Protein AF-A0A913ZQJ2-F1 (afdb_monomer)

Foldseek 3Di:
DLLVVLLVLLQVLLVLLLVLLQVLLVLLVVLLPDDDPDDPPCPCLSNLSNVLSVLSNVLSPVSNVLSVCCVPVVDPCLPPPRLVVQLVSLVVLLVSLVSQLVSLVVQLVVVVVVDDPVCLVVDVNNVSSVSSNVSSVSSNVSSVVSNVSSPDDDDPPPPDDDDDDD

Nearest PDB structures (foldseek):
  8a6m-assembly1_A  TM=6.750E-01  e=4.425E-02  Homo sapiens
  8qae-assembly1_A  TM=4.322E-01  e=7.015E-01  synthetic construct
  4z35-assembly1_A  TM=4.747E-01  e=3.004E+00  Homo sapiens
  7ew4-assembly1_R  TM=3.556E-01  e=2.357E+00  Homo sapiens
  6wwz-assembly1_R  TM=3.312E-01  e=7.190E+00  Homo sapiens

Radius of gyration: 20.4 Å; Cα contacts (8 Å, |Δi|>4): 222; chains: 1; bounding box: 65×25×62 Å

Mean predicted aligned error: 9.49 Å

Secondary structure (DSSP, 8-state):
-HHHHHHHHHHHHHHHHHHHHHHHHHHHHHHHHS--S-TTTHHHHHHHHHHHHHHHHHHHHHHHHHHHHHHHS---TTSTTTHHHHHHHHHHHHHHHHHHHHHHHHHHHHHHHT--HHHHTT-HHHHHHHHHHHHHHHHHHHHHHHHHHHHS--PPPP--S-----

Sequence (166 aa):
MQLSTKKCLLTYTGAIMFAFGFGIMLEGISYKALPSNDLNLNAVVRAVPHWCGMLLLLLGARNFTFGLAQWKYGMNCCGQSGACEVVFVNLLALVVSGCAIGMTIWGSFENLKSSTAETIAQKPDFIYLIGIWFMSMICAILALLSMFAGCLPIGSPSEEEGDEGY

Solvent-accessible surface area (backbone atoms only — not comparable to full-atom values): 8573 Å² total; per-residue (Å²): 116,73,72,61,54,46,38,50,49,30,28,52,41,9,50,50,26,24,54,37,10,49,48,24,24,50,43,16,49,56,52,50,68,52,91,68,95,64,87,82,79,47,64,62,55,29,46,46,32,25,54,31,8,52,51,29,25,54,43,9,48,49,35,23,49,53,13,49,43,36,65,75,66,67,43,65,62,56,40,100,75,25,22,61,50,46,31,49,50,22,49,51,35,29,51,39,21,48,52,35,34,54,37,28,51,53,52,46,52,60,51,53,77,76,48,52,86,85,53,48,85,74,36,66,69,53,56,40,35,50,52,41,32,54,44,24,52,51,38,29,53,42,20,52,54,41,28,53,54,34,70,52,82,77,76,73,80,75,89,82,87,81,88,77,93,128

pLDDT: mean 77.27, std 16.73, range [37.56, 96.38]

Organism: Patiria miniata (NCBI:txid46514)

Structure (mmCIF, N/CA/C/O backbone):
data_AF-A0A913ZQJ2-F1
#
_entry.id   AF-A0A913ZQJ2-F1
#
loop_
_atom_site.group_PDB
_atom_site.id
_atom_site.type_symbol
_atom_site.label_atom_id
_atom_site.label_alt_id
_atom_site.label_comp_id
_atom_site.label_asym_id
_atom_site.label_entity_id
_atom_site.label_seq_id
_atom_site.pdbx_PDB_ins_code
_atom_site.Cartn_x
_atom_site.Cartn_y
_atom_site.Cartn_z
_atom_site.occupancy
_atom_site.B_iso_or_equiv
_atom_site.auth_seq_id
_atom_site.auth_comp_id
_atom_site.auth_asym_id
_atom_site.auth_atom_id
_atom_site.pdbx_PDB_model_num
ATOM 1 N N . MET A 1 1 ? 19.223 13.033 -16.834 1.00 44.12 1 MET A N 1
ATOM 2 C CA . MET A 1 1 ? 18.770 13.101 -15.415 1.00 44.12 1 MET A CA 1
ATOM 3 C C . MET A 1 1 ? 17.427 12.399 -15.146 1.00 44.12 1 MET A C 1
ATOM 5 O O . MET A 1 1 ? 17.358 11.615 -14.210 1.00 44.12 1 MET A O 1
ATOM 9 N N . GLN A 1 2 ? 16.381 12.595 -15.967 1.00 50.62 2 GLN A N 1
ATOM 10 C CA . GLN A 1 2 ? 15.026 12.041 -15.735 1.00 50.62 2 GLN A CA 1
ATOM 11 C C . GLN A 1 2 ? 14.928 10.498 -15.696 1.00 50.62 2 GLN A C 1
ATOM 13 O O . GLN A 1 2 ? 14.088 9.951 -14.981 1.00 50.62 2 GLN A O 1
ATOM 18 N N . LEU A 1 3 ? 15.788 9.785 -16.433 1.00 50.66 3 LEU A N 1
ATOM 19 C CA . LEU A 1 3 ? 15.823 8.313 -16.469 1.00 50.66 3 LEU A CA 1
ATOM 20 C C . LEU A 1 3 ? 16.258 7.685 -15.133 1.00 50.66 3 LEU A C 1
ATOM 22 O O . LEU A 1 3 ? 15.762 6.624 -14.770 1.00 50.66 3 LEU A O 1
ATOM 26 N N . SER A 1 4 ? 17.151 8.344 -14.388 1.00 58.09 4 SER A N 1
ATOM 27 C CA . SER A 1 4 ? 17.631 7.862 -13.083 1.00 58.09 4 SER A CA 1
ATOM 28 C C . SER A 1 4 ? 16.565 8.033 -11.992 1.00 58.09 4 SER A C 1
ATOM 30 O O . SER A 1 4 ? 16.318 7.125 -11.199 1.00 58.09 4 SER A O 1
ATOM 32 N N . THR A 1 5 ? 15.834 9.154 -12.018 1.00 60.84 5 THR A N 1
ATOM 33 C CA . THR A 1 5 ? 14.779 9.465 -11.040 1.00 60.84 5 THR A CA 1
ATOM 34 C C . THR A 1 5 ? 13.601 8.488 -11.107 1.00 60.84 5 THR A C 1
ATOM 36 O O . THR A 1 5 ? 13.106 8.074 -10.064 1.00 60.84 5 THR A O 1
ATOM 3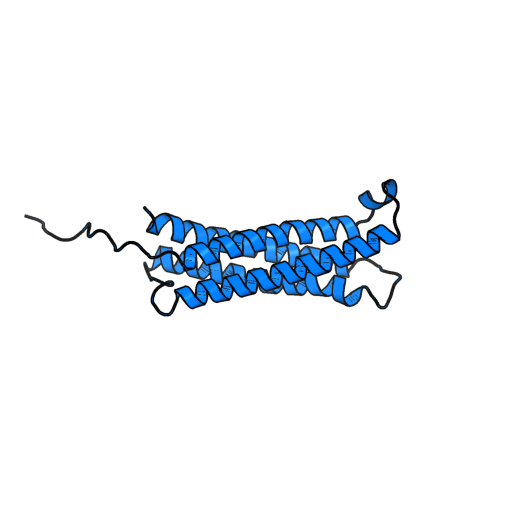9 N N . LYS A 1 6 ? 13.175 8.055 -12.305 1.00 63.56 6 LYS A N 1
ATOM 40 C CA . LYS A 1 6 ? 12.070 7.082 -12.457 1.00 63.56 6 LYS A CA 1
ATOM 41 C C . LYS A 1 6 ? 12.421 5.687 -11.939 1.00 63.56 6 LYS A C 1
ATOM 43 O O . LYS A 1 6 ? 11.613 5.080 -11.240 1.00 63.56 6 LYS A O 1
ATOM 48 N N . LYS A 1 7 ? 13.637 5.212 -12.243 1.00 65.25 7 LYS A N 1
ATOM 49 C CA . LYS A 1 7 ? 14.163 3.911 -11.786 1.00 65.25 7 LYS A CA 1
ATOM 50 C C . LYS A 1 7 ? 14.216 3.839 -10.261 1.00 65.25 7 LYS A C 1
ATOM 52 O O . LYS A 1 7 ? 13.777 2.864 -9.654 1.00 65.25 7 LYS A O 1
ATOM 57 N N . CYS A 1 8 ? 14.720 4.914 -9.661 1.00 65.62 8 CYS A N 1
ATOM 58 C CA . CYS A 1 8 ? 14.763 5.117 -8.221 1.00 65.62 8 CYS A CA 1
ATOM 59 C C . CYS A 1 8 ? 13.339 5.080 -7.635 1.00 65.62 8 CYS A C 1
ATOM 61 O O . CYS A 1 8 ? 13.038 4.251 -6.778 1.00 65.62 8 CYS A O 1
ATOM 63 N N . LEU A 1 9 ? 12.422 5.886 -8.177 1.00 77.50 9 LEU A N 1
ATOM 64 C CA . LEU A 1 9 ? 11.071 6.033 -7.638 1.00 77.50 9 LEU A CA 1
ATOM 65 C C . LEU A 1 9 ? 10.269 4.724 -7.657 1.00 77.50 9 LEU A C 1
ATOM 67 O O . LEU A 1 9 ? 9.723 4.363 -6.620 1.00 77.50 9 LEU A O 1
ATOM 71 N N . LEU A 1 10 ? 10.233 3.972 -8.764 1.00 78.81 10 LEU A N 1
ATOM 72 C CA . LEU A 1 10 ? 9.469 2.711 -8.843 1.00 78.81 10 LEU A CA 1
ATOM 73 C C . LEU A 1 10 ? 10.021 1.617 -7.917 1.00 78.81 10 LEU A C 1
ATOM 75 O O . LEU A 1 10 ? 9.260 0.873 -7.298 1.00 78.81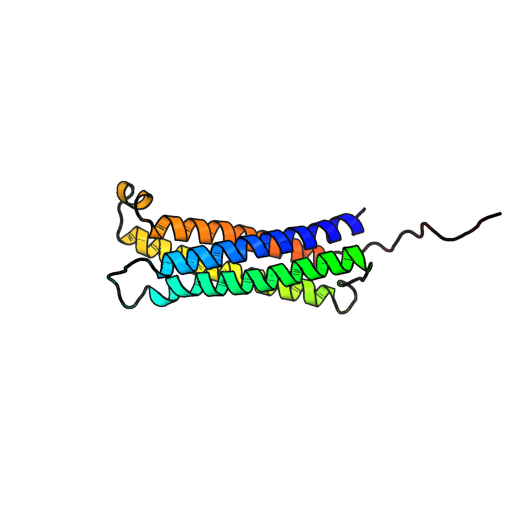 10 LEU A O 1
ATOM 79 N N . THR A 1 11 ? 11.346 1.547 -7.774 1.00 83.06 11 THR A N 1
ATOM 80 C CA . THR A 1 11 ? 11.987 0.564 -6.892 1.00 83.06 11 THR A CA 1
ATOM 81 C C . THR A 1 11 ? 11.702 0.882 -5.423 1.00 83.06 11 THR A C 1
ATOM 83 O O . THR A 1 11 ? 11.266 0.007 -4.676 1.00 83.06 11 THR A O 1
ATOM 86 N N . TYR A 1 12 ? 11.890 2.138 -4.999 1.00 86.75 12 TYR A N 1
ATOM 87 C CA . TYR A 1 12 ? 11.657 2.535 -3.607 1.00 86.75 12 TYR A CA 1
ATOM 88 C C . TYR A 1 12 ? 10.176 2.514 -3.231 1.00 86.75 12 TYR A C 1
ATOM 90 O O . TYR A 1 12 ? 9.829 2.012 -2.165 1.00 86.75 12 TYR A O 1
ATOM 98 N N . THR A 1 13 ? 9.290 2.998 -4.104 1.00 89.31 13 THR A N 1
ATOM 99 C CA . THR A 1 13 ? 7.837 2.924 -3.873 1.00 89.31 13 THR A CA 1
ATOM 100 C C . THR A 1 13 ? 7.375 1.476 -3.754 1.00 89.31 13 THR A C 1
ATOM 102 O O . THR A 1 13 ? 6.688 1.150 -2.792 1.00 89.31 13 THR A O 1
ATOM 105 N N . GLY A 1 14 ? 7.820 0.586 -4.649 1.00 89.19 14 GLY A N 1
ATOM 106 C CA . GLY A 1 14 ? 7.515 -0.842 -4.580 1.00 89.19 14 GLY A CA 1
ATOM 107 C C . GLY A 1 14 ? 7.993 -1.499 -3.285 1.00 89.19 14 GLY A C 1
ATOM 108 O O . GLY A 1 14 ? 7.221 -2.206 -2.639 1.00 89.19 14 GLY A O 1
ATOM 109 N N . ALA A 1 15 ? 9.227 -1.216 -2.856 1.00 91.75 15 ALA A N 1
ATOM 110 C CA . ALA A 1 15 ? 9.776 -1.746 -1.607 1.00 91.75 15 ALA A CA 1
ATOM 111 C C . ALA A 1 15 ? 9.013 -1.250 -0.364 1.00 91.75 15 ALA A C 1
ATOM 113 O O . ALA A 1 15 ? 8.710 -2.039 0.531 1.00 91.75 15 ALA A O 1
ATOM 114 N N . ILE A 1 16 ? 8.662 0.039 -0.315 1.00 92.94 16 ILE A N 1
ATOM 115 C CA . ILE A 1 16 ? 7.905 0.606 0.809 1.00 92.94 16 ILE A CA 1
ATOM 116 C C . ILE A 1 16 ? 6.475 0.057 0.826 1.00 92.94 16 ILE A C 1
ATOM 118 O O . ILE A 1 16 ? 5.995 -0.353 1.879 1.00 92.94 16 ILE A O 1
ATOM 122 N N . MET A 1 17 ? 5.806 -0.017 -0.328 1.00 94.31 17 MET A N 1
ATOM 123 C CA . MET A 1 17 ? 4.464 -0.602 -0.439 1.00 94.31 17 MET A CA 1
ATOM 124 C C . MET A 1 17 ? 4.452 -2.082 -0.054 1.00 94.31 17 MET A C 1
ATOM 126 O O . MET A 1 17 ? 3.503 -2.536 0.576 1.00 94.31 17 MET A O 1
ATOM 130 N N . PHE A 1 18 ? 5.514 -2.826 -0.374 1.00 94.25 18 PHE A N 1
ATOM 131 C CA . PHE A 1 18 ? 5.680 -4.205 0.074 1.00 94.25 18 PHE A CA 1
ATOM 132 C C . PHE A 1 18 ? 5.774 -4.292 1.605 1.00 94.25 18 PHE A C 1
ATOM 134 O O . PHE A 1 18 ? 5.031 -5.051 2.229 1.00 94.25 18 PHE A O 1
ATOM 141 N N . ALA A 1 19 ? 6.647 -3.484 2.216 1.00 95.12 19 ALA A N 1
ATOM 142 C CA . ALA A 1 19 ? 6.849 -3.471 3.664 1.00 95.12 19 ALA A CA 1
ATOM 143 C C . ALA A 1 19 ? 5.586 -3.035 4.425 1.00 95.12 19 ALA A C 1
ATOM 145 O O . ALA A 1 19 ? 5.192 -3.676 5.398 1.00 95.12 19 ALA A O 1
ATOM 146 N N . PHE A 1 20 ? 4.911 -1.982 3.964 1.00 94.88 20 PHE A N 1
ATOM 147 C CA . PHE A 1 20 ? 3.663 -1.516 4.565 1.00 94.88 20 PHE A CA 1
ATOM 148 C C . PHE A 1 20 ? 2.480 -2.432 4.270 1.00 94.88 20 PHE A C 1
ATOM 150 O O . PHE A 1 20 ? 1.662 -2.633 5.158 1.00 94.88 20 PHE A O 1
ATOM 157 N N . GLY A 1 21 ? 2.407 -3.064 3.097 1.00 94.06 21 GLY A N 1
ATOM 158 C CA . GLY A 1 21 ? 1.424 -4.115 2.827 1.00 94.06 21 GLY A CA 1
ATOM 159 C C . GLY A 1 21 ? 1.554 -5.276 3.815 1.00 94.06 21 GLY A C 1
ATOM 160 O O . GLY A 1 21 ? 0.561 -5.720 4.390 1.00 94.06 21 GLY A O 1
ATOM 161 N N . PHE A 1 22 ? 2.787 -5.702 4.103 1.00 94.75 22 PHE A N 1
ATOM 162 C CA . PHE A 1 22 ? 3.059 -6.698 5.139 1.00 94.75 22 PHE A CA 1
ATOM 163 C C . PHE A 1 22 ? 2.658 -6.213 6.544 1.00 94.75 22 PHE A C 1
ATOM 165 O O . PHE A 1 22 ? 1.997 -6.950 7.274 1.00 94.75 22 PHE A O 1
ATOM 172 N N . GLY A 1 23 ? 2.991 -4.969 6.905 1.00 92.94 23 GLY A N 1
ATOM 173 C CA . GLY A 1 23 ? 2.585 -4.359 8.178 1.00 92.94 23 GLY A CA 1
ATOM 174 C C . GLY A 1 23 ? 1.064 -4.315 8.358 1.00 92.94 23 GLY A C 1
ATOM 175 O O . GLY A 1 23 ? 0.548 -4.826 9.348 1.00 92.94 23 GLY A O 1
ATOM 176 N N . ILE A 1 24 ? 0.337 -3.820 7.353 1.00 93.38 24 ILE A N 1
ATOM 177 C CA . ILE A 1 24 ? -1.133 -3.781 7.321 1.00 93.38 24 ILE A CA 1
ATOM 178 C C . ILE A 1 24 ? -1.724 -5.191 7.441 1.00 93.38 24 ILE A C 1
ATOM 180 O O . ILE A 1 24 ? -2.714 -5.395 8.143 1.00 93.38 24 ILE A O 1
ATOM 184 N N . MET A 1 25 ? -1.122 -6.182 6.776 1.00 93.25 25 MET A N 1
ATOM 185 C CA . MET A 1 25 ? -1.564 -7.573 6.861 1.00 93.25 25 MET A CA 1
ATOM 186 C C . MET A 1 25 ? -1.440 -8.113 8.292 1.00 93.25 25 MET A C 1
ATOM 188 O O . MET A 1 25 ? -2.379 -8.748 8.776 1.00 93.25 25 MET A O 1
ATOM 192 N N . LEU A 1 26 ? -0.309 -7.864 8.962 1.00 91.25 26 LEU A N 1
ATOM 193 C CA . LEU A 1 26 ? -0.081 -8.289 10.344 1.00 91.25 26 LEU A CA 1
ATOM 194 C C . LEU A 1 26 ? -1.012 -7.566 11.319 1.00 91.25 26 LEU A C 1
ATOM 196 O O . LEU A 1 26 ? -1.674 -8.226 12.117 1.00 91.25 26 LEU A O 1
ATOM 200 N N . GLU A 1 27 ? -1.127 -6.242 11.215 1.00 88.44 27 GLU A N 1
ATOM 201 C CA . GLU A 1 27 ? -2.035 -5.460 12.058 1.00 88.44 27 GLU A CA 1
ATOM 202 C C . GLU A 1 27 ? -3.497 -5.865 11.845 1.00 88.44 27 GLU A C 1
ATOM 204 O O . GLU A 1 27 ? -4.245 -5.977 12.812 1.00 88.44 27 GLU A O 1
ATOM 209 N N . GLY A 1 28 ? -3.899 -6.188 10.612 1.00 85.00 28 GLY A N 1
ATOM 210 C CA . GLY A 1 28 ? -5.225 -6.728 10.312 1.00 85.00 28 GLY A CA 1
ATOM 211 C C . GLY A 1 28 ? -5.489 -8.084 10.978 1.00 85.00 28 GLY A C 1
ATOM 212 O O . GLY A 1 28 ? -6.578 -8.310 11.505 1.00 85.00 28 GLY A O 1
ATOM 213 N N . ILE A 1 29 ? -4.495 -8.980 11.012 1.00 86.25 29 ILE A N 1
ATOM 214 C CA . ILE A 1 29 ? -4.598 -10.267 11.723 1.00 86.25 29 ILE A CA 1
ATOM 215 C C . ILE A 1 29 ? -4.711 -10.036 13.233 1.00 86.25 29 ILE A C 1
ATOM 217 O O . ILE A 1 29 ? -5.594 -10.614 13.870 1.00 86.25 29 ILE A O 1
ATOM 221 N N . SER A 1 30 ? -3.858 -9.180 13.801 1.00 84.06 30 SER A N 1
ATOM 222 C CA . SER A 1 30 ? -3.892 -8.838 15.227 1.00 84.06 30 SER A CA 1
ATOM 223 C C . SER A 1 30 ? -5.218 -8.192 15.624 1.00 84.06 30 SER A C 1
ATOM 225 O O . SER A 1 30 ? -5.812 -8.579 16.627 1.00 84.06 30 SER A O 1
ATOM 227 N N . TYR A 1 31 ? -5.736 -7.285 14.796 1.00 80.31 31 TYR A N 1
ATOM 228 C CA . TYR A 1 31 ? -7.026 -6.640 15.010 1.00 80.31 31 TYR A CA 1
ATOM 229 C C . TYR A 1 31 ? -8.192 -7.639 14.950 1.00 80.31 31 TYR A C 1
ATOM 231 O O . TYR A 1 31 ? -9.104 -7.598 15.776 1.00 80.31 31 TYR A O 1
ATOM 239 N N . LYS A 1 32 ? -8.146 -8.603 14.023 1.00 78.69 32 LYS A N 1
ATOM 240 C CA . LYS A 1 32 ? -9.132 -9.690 13.940 1.00 78.69 32 LYS A CA 1
ATOM 241 C C . LYS A 1 32 ? -9.101 -10.619 15.159 1.00 78.69 32 LYS A C 1
ATOM 243 O O . LYS A 1 32 ? -10.147 -11.156 15.520 1.00 78.69 32 LYS A O 1
ATOM 248 N N . ALA A 1 33 ? -7.934 -10.820 15.770 1.00 77.94 33 ALA A N 1
ATOM 249 C CA . ALA A 1 33 ? -7.754 -11.702 16.922 1.00 77.94 33 ALA A CA 1
ATOM 250 C C . ALA A 1 33 ? -8.263 -11.107 18.249 1.00 77.94 33 ALA A C 1
ATOM 252 O O . ALA A 1 33 ? -8.395 -11.840 19.229 1.00 77.94 33 ALA A O 1
ATOM 253 N N . LEU A 1 34 ? -8.569 -9.804 18.296 1.00 74.12 34 LEU A N 1
ATOM 254 C CA . LEU A 1 34 ? -9.098 -9.160 19.497 1.00 74.12 34 LEU A CA 1
ATOM 255 C C . LEU A 1 34 ? -10.522 -9.655 19.799 1.00 74.12 34 LEU A C 1
ATOM 257 O O . LEU A 1 34 ? -11.379 -9.652 18.907 1.00 74.12 34 LEU A O 1
ATOM 261 N N . PRO A 1 35 ? -10.824 -10.051 21.046 1.00 66.25 35 PRO A N 1
ATOM 262 C CA . PRO A 1 35 ? -12.167 -10.479 21.418 1.00 66.25 35 PRO A CA 1
ATOM 263 C C . PRO A 1 35 ? -13.159 -9.316 21.244 1.00 66.25 35 PRO A C 1
ATOM 265 O O . PRO A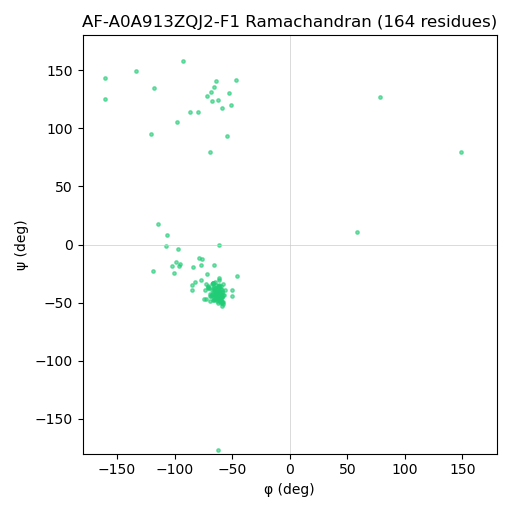 1 35 ? -12.955 -8.244 21.808 1.00 66.25 35 PRO A O 1
ATOM 268 N N . SER A 1 36 ? -14.233 -9.504 20.464 1.00 62.41 36 SER A N 1
ATOM 269 C CA . SER A 1 36 ? -15.373 -8.569 20.445 1.00 62.41 36 SER A CA 1
ATOM 270 C C . SER A 1 36 ? -16.649 -9.240 20.906 1.00 62.41 36 SER A C 1
ATOM 272 O O . SER A 1 36 ? -17.005 -10.302 20.401 1.00 62.41 36 SER A O 1
ATOM 274 N N . ASN A 1 37 ? -17.384 -8.548 21.771 1.00 55.66 37 ASN A N 1
ATOM 275 C CA . ASN A 1 37 ? -18.712 -8.971 22.207 1.00 55.66 37 ASN A CA 1
ATOM 276 C C . ASN A 1 37 ? -19.813 -8.665 21.169 1.00 55.66 37 ASN A C 1
ATOM 278 O O . ASN A 1 37 ? -20.909 -9.204 21.283 1.00 55.66 37 ASN A O 1
ATOM 282 N N . ASP A 1 38 ? -19.523 -7.866 20.133 1.00 55.34 38 ASP A N 1
ATOM 283 C CA . ASP A 1 38 ? -20.470 -7.526 19.061 1.00 55.34 38 ASP A CA 1
ATOM 284 C C . ASP A 1 38 ? -20.276 -8.403 17.814 1.00 55.34 38 ASP A C 1
ATOM 286 O O . ASP A 1 38 ? -19.329 -8.238 17.040 1.00 55.34 38 ASP A O 1
ATOM 290 N N . LEU A 1 39 ? -21.200 -9.349 17.620 1.00 50.69 39 LEU A N 1
ATOM 291 C CA . LEU A 1 39 ? -21.092 -10.470 16.675 1.00 50.69 39 LEU A CA 1
ATOM 292 C C . LEU A 1 39 ? -21.334 -10.138 15.189 1.00 50.69 39 LEU A C 1
ATOM 294 O O . LEU A 1 39 ? -20.934 -10.936 14.348 1.00 50.69 39 LEU A O 1
ATOM 298 N N . ASN A 1 40 ? -21.955 -9.006 14.826 1.00 49.50 40 ASN A N 1
ATOM 299 C CA . ASN A 1 40 ? -22.467 -8.824 13.450 1.00 49.50 40 ASN A CA 1
ATOM 300 C C . ASN A 1 40 ? -21.885 -7.661 12.628 1.00 49.50 40 ASN A C 1
ATOM 302 O O . ASN A 1 40 ? -21.910 -7.745 11.403 1.00 49.50 40 ASN A O 1
ATOM 306 N N . LEU A 1 41 ? -21.321 -6.608 13.230 1.00 51.44 41 LEU A N 1
ATOM 307 C CA . LEU A 1 41 ? -20.800 -5.461 12.457 1.00 51.44 41 LEU A CA 1
ATOM 308 C C . LEU A 1 41 ? -19.274 -5.490 12.237 1.00 51.44 41 LEU A C 1
ATOM 310 O O . LEU A 1 41 ? -18.751 -4.791 11.373 1.00 51.44 41 LEU A O 1
ATOM 314 N N . ASN A 1 42 ? -18.547 -6.328 12.981 1.00 59.69 42 ASN A N 1
ATOM 315 C CA . ASN A 1 42 ? -17.087 -6.254 13.080 1.00 59.69 42 ASN A CA 1
ATOM 316 C C . ASN A 1 42 ? -16.316 -7.177 12.123 1.00 59.69 42 ASN A C 1
ATOM 318 O O . ASN A 1 42 ? -15.128 -6.961 11.897 1.00 59.69 42 ASN A O 1
ATOM 322 N N . ALA A 1 43 ? -16.945 -8.198 11.536 1.00 67.06 43 ALA A N 1
ATOM 323 C CA . ALA A 1 43 ? -16.211 -9.195 10.750 1.00 67.06 43 ALA A CA 1
ATOM 324 C C . ALA A 1 43 ? -15.579 -8.604 9.475 1.00 67.06 43 ALA A C 1
ATOM 326 O O . ALA A 1 43 ? -14.428 -8.905 9.161 1.00 67.06 43 ALA A O 1
ATOM 327 N N . VAL A 1 44 ? -16.304 -7.726 8.771 1.00 70.06 44 VAL A N 1
ATOM 328 C CA . VAL A 1 44 ? -15.828 -7.092 7.529 1.00 70.06 44 VAL A CA 1
ATOM 329 C C . VAL A 1 44 ? -14.753 -6.047 7.832 1.00 70.06 44 VAL A C 1
ATOM 331 O O . VAL A 1 44 ? -13.684 -6.086 7.231 1.00 70.06 44 VAL A O 1
ATOM 334 N N . VAL A 1 45 ? -14.979 -5.178 8.824 1.00 73.38 45 VAL A N 1
ATOM 335 C CA . VAL A 1 45 ? -13.999 -4.168 9.275 1.00 73.38 45 VAL A CA 1
ATOM 336 C C . VAL A 1 45 ? -12.690 -4.821 9.729 1.00 73.38 45 VAL A C 1
ATOM 338 O O . VAL A 1 45 ? -11.617 -4.276 9.493 1.00 73.38 45 VAL A O 1
ATOM 341 N N . ARG A 1 46 ? -12.762 -6.020 10.317 1.00 72.50 46 ARG A N 1
ATOM 342 C CA . ARG A 1 46 ? -11.592 -6.787 10.768 1.00 72.50 46 ARG A CA 1
ATOM 343 C C . ARG A 1 46 ? -10.905 -7.583 9.663 1.00 72.50 46 ARG A C 1
ATOM 345 O O . ARG A 1 46 ? -9.694 -7.765 9.708 1.00 72.50 46 ARG A O 1
ATOM 352 N N . ALA A 1 47 ? -11.650 -8.076 8.676 1.00 82.38 47 ALA A N 1
ATOM 353 C CA . ALA A 1 47 ? -11.092 -8.900 7.606 1.00 82.38 47 ALA A CA 1
ATOM 354 C C . ALA A 1 47 ? -10.512 -8.075 6.449 1.00 82.38 47 ALA A C 1
ATOM 356 O O . ALA A 1 47 ? -9.516 -8.486 5.857 1.00 82.38 47 ALA A O 1
ATOM 357 N N . VAL A 1 48 ? -11.114 -6.929 6.114 1.00 88.50 48 VAL A N 1
ATOM 358 C CA . VAL A 1 48 ? -10.699 -6.124 4.954 1.00 88.50 48 VAL A CA 1
ATOM 359 C C . VAL A 1 48 ? -9.243 -5.654 5.054 1.00 88.50 48 VAL A C 1
ATOM 361 O O . VAL A 1 48 ? -8.523 -5.855 4.077 1.00 88.50 48 VAL A O 1
ATOM 364 N N . PRO A 1 49 ? -8.748 -5.127 6.193 1.00 88.94 49 PRO A N 1
ATOM 365 C CA . PRO A 1 49 ? -7.350 -4.718 6.304 1.00 88.94 49 PRO A CA 1
ATOM 366 C C . PRO A 1 49 ? -6.357 -5.838 5.995 1.00 88.94 49 PRO A C 1
ATOM 368 O O . PRO A 1 49 ? -5.379 -5.605 5.295 1.00 88.94 49 PRO A O 1
ATOM 371 N N . HIS A 1 50 ? -6.639 -7.070 6.430 1.00 89.69 50 HIS A N 1
ATOM 372 C CA . HIS A 1 50 ? -5.791 -8.221 6.124 1.00 89.69 50 HIS A CA 1
ATOM 373 C C . HIS A 1 50 ? -5.673 -8.460 4.610 1.00 89.69 50 HIS A C 1
ATOM 375 O O . HIS A 1 50 ? -4.564 -8.551 4.079 1.00 89.69 50 HIS A O 1
ATOM 381 N N . TRP A 1 51 ? -6.808 -8.508 3.905 1.00 93.50 51 TRP A N 1
ATOM 382 C CA . TRP A 1 51 ? -6.827 -8.700 2.452 1.00 93.50 51 TRP A CA 1
ATOM 383 C C . TRP A 1 51 ? -6.194 -7.525 1.707 1.00 93.50 51 TRP A C 1
ATOM 385 O O . TRP A 1 51 ? -5.439 -7.735 0.759 1.00 93.50 51 TRP A O 1
ATOM 395 N N . CYS A 1 52 ? -6.437 -6.294 2.163 1.00 94.12 52 CYS A N 1
ATOM 396 C CA . CYS A 1 52 ? -5.792 -5.105 1.619 1.00 94.12 52 CYS A CA 1
ATOM 397 C C . CYS A 1 52 ? -4.269 -5.164 1.781 1.00 94.12 52 CYS A C 1
ATOM 399 O O . CYS A 1 52 ? -3.552 -4.889 0.823 1.00 94.12 52 CYS A O 1
ATOM 401 N N . GLY A 1 53 ? -3.769 -5.571 2.949 1.00 93.50 53 GLY A N 1
ATOM 402 C CA . GLY A 1 53 ? -2.339 -5.749 3.191 1.00 93.50 53 GLY A CA 1
ATOM 403 C C . GLY A 1 53 ? -1.718 -6.797 2.268 1.00 93.50 53 GLY A C 1
ATOM 404 O O . GLY A 1 53 ? -0.695 -6.538 1.637 1.00 93.50 53 GLY A O 1
ATOM 405 N N . MET A 1 54 ? -2.383 -7.945 2.101 1.00 95.12 54 MET A N 1
ATOM 406 C CA . MET A 1 54 ? -1.936 -8.996 1.180 1.00 95.12 54 MET A CA 1
ATOM 407 C C . MET A 1 54 ? -1.881 -8.507 -0.275 1.00 95.12 54 MET A C 1
ATOM 409 O O . MET A 1 54 ? -0.895 -8.743 -0.972 1.00 95.12 54 MET A O 1
ATOM 413 N N . LEU A 1 55 ? -2.909 -7.790 -0.738 1.00 96.00 55 LEU A N 1
ATOM 414 C CA . LEU A 1 55 ? -2.932 -7.219 -2.086 1.00 96.00 55 LEU A CA 1
ATOM 415 C C . LEU A 1 55 ? -1.849 -6.147 -2.269 1.00 96.00 55 LEU A C 1
ATOM 417 O O . LEU A 1 55 ? -1.154 -6.162 -3.282 1.00 96.00 55 LEU A O 1
ATOM 421 N N . LEU A 1 56 ? -1.649 -5.259 -1.291 1.00 95.75 56 LEU A N 1
ATOM 422 C CA . LEU A 1 56 ? -0.594 -4.239 -1.332 1.00 95.75 56 LEU A CA 1
ATOM 423 C C . LEU A 1 56 ? 0.807 -4.850 -1.333 1.00 95.75 56 LEU A C 1
ATOM 425 O O . LEU A 1 56 ? 1.685 -4.336 -2.020 1.00 95.75 56 LEU A O 1
ATOM 429 N N . LEU A 1 57 ? 1.008 -5.973 -0.641 1.00 94.69 57 LEU A N 1
ATOM 430 C CA . LEU A 1 57 ? 2.256 -6.729 -0.685 1.00 94.69 57 LEU A CA 1
ATOM 431 C C . LEU A 1 57 ? 2.537 -7.233 -2.109 1.00 94.69 57 LEU A C 1
ATOM 433 O O . LEU A 1 57 ? 3.630 -7.015 -2.633 1.00 94.69 57 LEU A O 1
ATOM 437 N N . LEU A 1 58 ? 1.547 -7.845 -2.767 1.00 95.56 58 LEU A N 1
ATOM 438 C CA . LEU A 1 58 ? 1.684 -8.338 -4.143 1.00 95.56 58 LEU A CA 1
ATOM 439 C C . LEU A 1 58 ? 1.897 -7.198 -5.153 1.00 95.56 58 LEU A C 1
ATOM 441 O O . LEU A 1 58 ? 2.765 -7.288 -6.023 1.00 95.56 58 LEU A O 1
ATOM 445 N N . LEU A 1 59 ? 1.143 -6.104 -5.023 1.00 93.88 59 LEU A N 1
ATOM 446 C CA . LEU A 1 59 ? 1.264 -4.927 -5.890 1.00 93.88 59 LEU A CA 1
ATOM 447 C C . LEU A 1 59 ? 2.602 -4.200 -5.672 1.00 93.88 59 LEU A C 1
ATOM 449 O O . LEU A 1 59 ? 3.253 -3.800 -6.637 1.00 93.88 59 LEU A O 1
ATOM 453 N N . GLY A 1 60 ? 3.064 -4.102 -4.424 1.00 91.81 60 GLY A N 1
ATOM 454 C CA . GLY A 1 60 ? 4.383 -3.581 -4.065 1.00 91.81 60 GLY A CA 1
ATOM 455 C C . GLY A 1 60 ? 5.515 -4.426 -4.646 1.00 91.81 60 GLY A C 1
ATOM 456 O O . GLY A 1 60 ? 6.423 -3.883 -5.276 1.00 91.81 60 GLY A O 1
ATOM 457 N N . ALA A 1 61 ? 5.421 -5.757 -4.549 1.00 92.25 61 ALA A N 1
ATOM 458 C CA . ALA A 1 61 ? 6.369 -6.671 -5.190 1.00 92.25 61 ALA A CA 1
ATOM 459 C C . ALA A 1 61 ? 6.397 -6.492 -6.718 1.00 92.25 61 ALA A C 1
ATOM 461 O O . ALA A 1 61 ? 7.470 -6.527 -7.331 1.00 92.25 61 ALA A O 1
ATOM 462 N N . ARG A 1 62 ? 5.238 -6.246 -7.346 1.00 88.81 62 ARG A N 1
ATOM 463 C CA . ARG A 1 62 ? 5.160 -5.974 -8.787 1.00 88.81 62 ARG A CA 1
ATOM 464 C C . ARG A 1 62 ? 5.847 -4.657 -9.151 1.00 88.81 62 ARG A C 1
ATOM 466 O O . ARG A 1 62 ? 6.694 -4.662 -10.043 1.00 88.81 62 ARG A O 1
ATOM 473 N N . ASN A 1 63 ? 5.569 -3.575 -8.423 1.00 85.50 63 ASN A N 1
ATOM 474 C CA . ASN A 1 63 ? 6.254 -2.286 -8.586 1.00 85.50 63 ASN A CA 1
ATOM 475 C C . ASN A 1 63 ? 7.774 -2.405 -8.399 1.00 85.50 63 ASN A C 1
ATOM 477 O O . ASN A 1 63 ? 8.544 -1.892 -9.210 1.00 85.50 63 ASN A O 1
ATOM 481 N N . PHE A 1 64 ? 8.210 -3.148 -7.380 1.00 86.56 64 PHE A N 1
ATOM 482 C CA . PHE A 1 64 ? 9.624 -3.405 -7.121 1.00 86.56 64 PHE A CA 1
ATOM 483 C C . PHE A 1 64 ? 10.288 -4.155 -8.283 1.00 86.56 64 PHE A C 1
ATOM 485 O O . PHE A 1 64 ? 11.380 -3.797 -8.726 1.00 86.56 64 PHE A O 1
ATOM 492 N N . THR A 1 65 ? 9.596 -5.155 -8.834 1.00 85.38 65 THR A N 1
ATOM 493 C CA . THR A 1 65 ? 10.078 -5.930 -9.984 1.00 85.38 65 THR A CA 1
ATOM 494 C C . THR A 1 65 ? 10.194 -5.064 -11.239 1.00 85.38 65 THR A C 1
ATOM 496 O O . THR A 1 65 ? 11.176 -5.197 -11.968 1.00 85.38 65 THR A O 1
ATOM 499 N N . PHE A 1 66 ? 9.255 -4.138 -11.481 1.00 81.81 66 PHE A N 1
ATOM 500 C CA . PHE A 1 66 ? 9.384 -3.165 -12.574 1.00 81.81 66 PHE A CA 1
ATOM 501 C C . PHE A 1 66 ? 10.620 -2.280 -12.408 1.00 81.81 66 PHE A C 1
ATOM 503 O O . PHE A 1 66 ? 11.373 -2.097 -13.365 1.00 81.81 66 PHE A O 1
ATOM 510 N N . GLY A 1 67 ? 10.859 -1.775 -11.195 1.00 76.94 67 GLY A N 1
ATOM 511 C CA . GLY A 1 67 ? 12.040 -0.976 -10.876 1.00 76.94 67 GLY A CA 1
ATOM 512 C C . GLY A 1 67 ? 13.350 -1.732 -11.125 1.00 76.94 67 GLY A C 1
ATOM 513 O O . GLY A 1 67 ? 14.224 -1.244 -11.843 1.00 76.94 67 GLY A O 1
ATOM 514 N N . LEU A 1 68 ? 13.455 -2.971 -10.630 1.00 79.00 68 LEU A N 1
ATOM 515 C CA . LEU A 1 68 ? 14.620 -3.832 -10.858 1.00 79.00 68 LEU A CA 1
ATOM 516 C C . LEU A 1 68 ? 14.827 -4.181 -12.334 1.00 79.00 68 LEU A C 1
ATOM 518 O O . LEU A 1 68 ? 15.963 -4.176 -12.808 1.00 79.00 68 LEU A O 1
ATOM 522 N N . ALA A 1 69 ? 13.754 -4.474 -13.069 1.00 74.12 69 ALA A N 1
ATOM 523 C CA . ALA A 1 69 ? 13.842 -4.793 -14.489 1.00 74.12 69 ALA A CA 1
ATOM 524 C C . ALA A 1 69 ? 14.373 -3.600 -15.303 1.00 74.12 69 ALA A C 1
ATOM 526 O O . ALA A 1 69 ? 15.251 -3.771 -16.152 1.00 74.12 69 ALA A O 1
ATOM 527 N N . GLN A 1 70 ? 13.914 -2.386 -14.988 1.00 71.81 70 GLN A N 1
ATOM 528 C CA . GLN A 1 70 ? 14.443 -1.148 -15.566 1.00 71.81 70 GLN A CA 1
ATOM 529 C C . GLN A 1 70 ? 15.892 -0.863 -15.146 1.00 71.81 70 GLN A C 1
ATOM 531 O O . GLN A 1 70 ? 16.654 -0.274 -15.919 1.00 71.81 70 GLN A O 1
ATOM 536 N N . TRP A 1 71 ? 16.279 -1.246 -13.924 1.00 67.94 71 TRP A N 1
ATOM 537 C CA . TRP A 1 71 ? 17.628 -1.023 -13.405 1.00 67.94 71 TRP A CA 1
ATOM 538 C C . TRP A 1 71 ? 18.655 -1.969 -14.032 1.00 67.94 71 TRP A C 1
ATOM 540 O O . TRP A 1 71 ? 19.695 -1.508 -14.493 1.00 67.94 71 TRP A O 1
ATOM 550 N N . LYS A 1 72 ? 18.341 -3.268 -14.104 1.00 70.00 72 LYS A N 1
ATOM 551 C CA . LYS A 1 72 ? 19.268 -4.319 -14.546 1.00 70.00 72 LYS A CA 1
ATOM 552 C C . LYS A 1 72 ? 19.319 -4.502 -16.060 1.00 70.00 72 LYS A C 1
ATOM 554 O O . LYS A 1 72 ? 20.390 -4.753 -16.597 1.00 70.00 72 LYS A O 1
ATOM 559 N N . TYR A 1 73 ? 18.177 -4.420 -16.739 1.00 66.50 73 TYR A N 1
ATOM 560 C CA . TYR A 1 73 ? 18.087 -4.785 -18.158 1.00 66.50 73 TYR A CA 1
ATOM 561 C C . TYR A 1 73 ? 17.927 -3.581 -19.083 1.00 66.50 73 TYR A C 1
ATOM 563 O O . TYR A 1 73 ? 17.795 -3.760 -20.288 1.00 66.50 73 TYR A O 1
ATOM 571 N N . GLY A 1 74 ? 17.855 -2.360 -18.536 1.00 59.31 74 GLY A N 1
ATOM 572 C CA . GLY A 1 74 ? 17.553 -1.160 -19.322 1.00 59.31 74 GLY A CA 1
ATOM 573 C C . GLY A 1 74 ? 16.210 -1.237 -20.060 1.00 59.31 74 GLY A C 1
ATOM 574 O O . GLY A 1 74 ? 15.925 -0.391 -20.903 1.00 59.31 74 GLY A O 1
ATOM 575 N N . MET A 1 75 ? 15.379 -2.243 -19.757 1.00 58.81 75 MET A N 1
ATOM 576 C CA . MET A 1 75 ? 14.114 -2.458 -20.436 1.00 58.81 75 MET A CA 1
ATOM 577 C C . MET A 1 75 ? 13.182 -1.315 -20.088 1.00 58.81 75 MET A C 1
ATOM 579 O O . MET A 1 75 ? 12.852 -1.100 -18.918 1.00 58.81 75 MET A O 1
ATOM 583 N N . ASN A 1 76 ? 12.694 -0.631 -21.119 1.00 54.88 76 ASN A N 1
ATOM 584 C CA . ASN A 1 76 ? 11.577 0.282 -20.990 1.00 54.88 76 ASN A CA 1
ATOM 585 C C . ASN A 1 76 ? 10.311 -0.531 -20.712 1.00 54.88 76 ASN A C 1
ATOM 587 O O . ASN A 1 76 ? 9.458 -0.712 -21.577 1.00 54.88 76 ASN A O 1
ATOM 591 N N . CYS A 1 77 ? 10.142 -0.934 -19.452 1.00 50.75 77 CYS A N 1
ATOM 592 C CA . CYS A 1 77 ? 8.869 -1.418 -18.924 1.00 50.75 77 CYS A CA 1
ATOM 593 C C . CYS A 1 77 ? 7.783 -0.327 -19.000 1.00 50.75 77 CYS A C 1
ATOM 595 O O . CYS A 1 77 ? 6.669 -0.577 -18.586 1.00 50.75 77 CYS A O 1
ATOM 597 N N . CYS A 1 78 ? 8.105 0.876 -19.502 1.00 51.12 78 CYS A N 1
ATOM 598 C CA . CYS A 1 78 ? 7.194 1.980 -19.799 1.00 51.12 78 CYS A CA 1
ATOM 599 C C . CYS A 1 78 ? 7.100 2.317 -21.308 1.00 51.12 78 CYS A C 1
ATOM 601 O O . CYS A 1 78 ? 6.663 3.411 -21.651 1.00 51.12 78 CYS A O 1
ATOM 603 N N . GLY A 1 79 ? 7.520 1.431 -22.225 1.00 52.69 79 GLY A N 1
ATOM 604 C CA . GLY A 1 79 ? 7.207 1.576 -23.660 1.00 52.69 79 GLY A CA 1
ATOM 605 C C . GLY A 1 79 ? 5.692 1.511 -23.933 1.00 52.69 79 GLY A C 1
ATOM 606 O O . GLY A 1 79 ? 4.914 1.360 -22.991 1.00 52.69 79 GLY A O 1
ATOM 607 N N . GLN A 1 80 ? 5.265 1.566 -25.206 1.00 47.41 80 GLN A N 1
ATOM 608 C CA . GLN 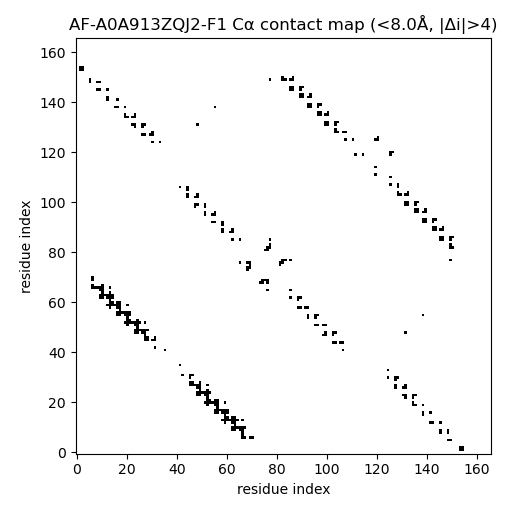A 1 80 ? 3.842 1.637 -25.622 1.00 47.41 80 GLN A CA 1
ATOM 609 C C . GLN A 1 80 ? 2.887 0.655 -24.904 1.00 47.41 80 GLN A C 1
ATOM 611 O O . GLN A 1 80 ? 1.716 0.978 -24.753 1.00 47.41 80 GLN A O 1
ATOM 616 N N . SER A 1 81 ? 3.366 -0.501 -24.420 1.00 54.94 81 SER A N 1
ATOM 617 C CA . SER A 1 81 ? 2.555 -1.476 -23.669 1.00 54.94 81 SER A CA 1
ATOM 618 C C . SER A 1 81 ? 2.761 -1.474 -22.144 1.00 54.94 81 SER A C 1
ATOM 620 O O . SER A 1 81 ? 1.931 -2.016 -21.421 1.00 54.94 81 SER A O 1
ATOM 622 N N . GLY A 1 82 ? 3.856 -0.912 -21.632 1.00 61.44 82 GLY A N 1
ATOM 623 C CA . GLY A 1 82 ? 4.262 -1.088 -20.235 1.00 61.44 82 GLY A CA 1
ATOM 624 C C . GLY A 1 82 ? 3.915 0.088 -19.309 1.00 61.44 82 GLY A C 1
ATOM 625 O O . GLY A 1 82 ? 3.683 -0.103 -18.116 1.00 61.44 82 GLY A O 1
ATOM 626 N N . ALA A 1 83 ? 3.767 1.303 -19.856 1.00 69.81 83 ALA A N 1
ATOM 627 C CA . ALA A 1 83 ? 3.314 2.459 -19.074 1.00 69.81 83 ALA A CA 1
ATOM 628 C C . ALA A 1 83 ? 1.890 2.238 -18.534 1.00 69.81 83 ALA A C 1
ATOM 630 O O . ALA A 1 83 ? 1.606 2.527 -17.373 1.00 69.81 83 ALA A O 1
ATOM 631 N N . CYS A 1 84 ? 1.019 1.637 -19.353 1.00 75.25 84 CYS A N 1
ATOM 632 C CA . CYS A 1 84 ? -0.324 1.232 -18.948 1.00 75.25 84 CYS A CA 1
ATOM 633 C C . CYS A 1 84 ? -0.304 0.206 -17.810 1.00 75.25 84 CYS A C 1
ATOM 635 O O . CYS A 1 84 ? -1.150 0.278 -16.925 1.00 75.25 84 CYS A O 1
ATOM 637 N N . GLU A 1 85 ? 0.665 -0.713 -17.796 1.00 82.12 85 GLU A N 1
ATOM 638 C CA . GLU A 1 85 ? 0.777 -1.725 -16.744 1.00 82.12 85 GLU A CA 1
ATOM 639 C C . GLU A 1 85 ? 1.189 -1.103 -15.403 1.00 82.12 85 GLU A C 1
ATOM 641 O O . GLU A 1 85 ? 0.568 -1.380 -14.377 1.00 82.12 85 GLU A O 1
ATOM 646 N N . VAL A 1 86 ? 2.173 -0.196 -15.411 1.00 83.31 86 VAL A N 1
ATOM 647 C CA . VAL A 1 86 ? 2.581 0.559 -14.214 1.00 83.31 86 VAL A CA 1
ATOM 648 C C . VAL A 1 86 ? 1.416 1.392 -13.679 1.00 83.31 86 VAL A C 1
ATOM 650 O O . VAL A 1 86 ? 1.146 1.375 -12.477 1.00 83.31 86 VAL A O 1
ATOM 653 N N . VAL A 1 87 ? 0.692 2.091 -14.556 1.00 86.12 87 VAL A N 1
ATOM 654 C CA . VAL A 1 87 ? -0.487 2.876 -14.165 1.00 86.12 87 VAL A CA 1
ATOM 655 C C . VAL A 1 87 ? -1.578 1.974 -13.594 1.00 86.12 87 VAL A C 1
ATOM 657 O O . VAL A 1 87 ? -2.139 2.301 -12.554 1.00 86.12 87 VAL A O 1
ATOM 660 N N . PHE A 1 88 ? -1.847 0.825 -14.212 1.00 89.25 88 PHE A N 1
ATOM 661 C CA . PHE A 1 88 ? -2.868 -0.115 -13.754 1.00 89.25 88 PHE A CA 1
ATOM 662 C C . PHE A 1 88 ? -2.542 -0.712 -12.378 1.00 89.25 88 PHE A C 1
ATOM 664 O O . PHE A 1 88 ? -3.391 -0.696 -11.489 1.00 89.25 88 PHE A O 1
ATOM 671 N N . VAL A 1 89 ? -1.306 -1.177 -12.163 1.00 91.44 89 VAL A N 1
ATOM 672 C CA . VAL A 1 89 ? -0.858 -1.728 -10.870 1.00 91.44 89 VAL A CA 1
ATOM 673 C C . VAL A 1 89 ? -0.979 -0.686 -9.759 1.00 91.44 89 VAL A C 1
ATOM 675 O O . VAL A 1 89 ? -1.465 -0.991 -8.670 1.00 91.44 89 VAL A O 1
ATOM 678 N N . ASN A 1 90 ? -0.594 0.559 -10.036 1.00 93.00 90 ASN A N 1
ATOM 679 C CA . ASN A 1 90 ? -0.677 1.623 -9.043 1.00 93.00 90 ASN A CA 1
ATOM 680 C C . ASN A 1 90 ? -2.103 2.151 -8.843 1.00 93.00 90 ASN A C 1
ATOM 682 O O . ASN A 1 90 ? -2.462 2.503 -7.723 1.00 93.00 90 ASN A O 1
ATOM 686 N N . LEU A 1 91 ? -2.952 2.123 -9.870 1.00 93.94 91 LEU A N 1
ATOM 687 C CA . LEU A 1 91 ? -4.378 2.406 -9.720 1.00 93.94 91 LEU A CA 1
ATOM 688 C C . LEU A 1 91 ? -5.052 1.361 -8.822 1.00 93.94 91 LEU A C 1
ATOM 690 O O . LEU A 1 91 ? -5.809 1.723 -7.924 1.00 93.94 91 LEU A O 1
ATOM 694 N N . LEU A 1 92 ? -4.742 0.074 -9.011 1.00 95.56 92 LEU A N 1
ATOM 695 C CA . LEU A 1 92 ? -5.216 -0.985 -8.119 1.00 95.56 92 LEU A CA 1
ATOM 696 C C . LEU A 1 92 ? -4.722 -0.770 -6.690 1.00 95.56 92 LEU A C 1
ATOM 698 O O . LEU A 1 92 ? -5.508 -0.883 -5.753 1.00 95.56 92 LEU A O 1
ATOM 702 N N . ALA A 1 93 ? -3.450 -0.411 -6.512 1.00 95.19 93 ALA A N 1
ATOM 703 C CA . ALA A 1 93 ? -2.912 -0.132 -5.186 1.00 95.19 93 ALA A CA 1
ATOM 704 C C . ALA A 1 93 ? -3.618 1.053 -4.518 1.00 95.19 93 ALA A C 1
ATOM 706 O O . ALA A 1 93 ? -3.953 0.972 -3.341 1.00 95.19 93 ALA A O 1
ATOM 707 N N . LEU A 1 94 ? -3.920 2.110 -5.277 1.00 96.38 94 LEU A N 1
ATOM 708 C CA . LEU A 1 94 ? -4.682 3.257 -4.795 1.00 96.38 94 LEU A CA 1
ATOM 709 C C . LEU A 1 94 ? -6.091 2.854 -4.340 1.00 96.38 94 LEU A C 1
ATOM 711 O O . LEU A 1 94 ? -6.517 3.255 -3.259 1.00 96.38 94 LEU A O 1
ATOM 715 N N . VAL A 1 95 ? -6.796 2.035 -5.128 1.00 96.38 95 VAL A N 1
ATOM 716 C CA . VAL A 1 95 ? -8.126 1.517 -4.767 1.00 96.38 95 VAL A CA 1
ATOM 717 C C . VAL A 1 95 ? -8.047 0.671 -3.496 1.00 96.38 95 VAL A C 1
ATOM 719 O O . VAL A 1 95 ? -8.821 0.891 -2.568 1.00 96.38 95 VAL A O 1
ATOM 722 N N . VAL A 1 96 ? -7.083 -0.248 -3.410 1.00 96.19 96 VAL A N 1
ATOM 723 C CA . VAL A 1 96 ? -6.899 -1.120 -2.241 1.00 96.19 96 VAL A CA 1
ATOM 724 C C . VAL A 1 96 ? -6.565 -0.312 -0.984 1.00 96.19 96 VAL A C 1
ATOM 726 O O . VAL A 1 96 ? -7.153 -0.559 0.072 1.00 96.19 96 VAL A O 1
ATOM 729 N N . SER A 1 97 ? -5.669 0.675 -1.084 1.00 94.94 97 SER A N 1
ATOM 730 C CA . SER A 1 97 ? -5.365 1.600 0.012 1.00 94.94 97 SER A CA 1
ATOM 731 C C . SER A 1 97 ? -6.587 2.429 0.409 1.00 94.94 97 SER A C 1
ATOM 733 O O . SER A 1 97 ? -6.847 2.589 1.598 1.00 94.94 97 SER A O 1
ATOM 735 N N . GLY A 1 98 ? -7.377 2.903 -0.558 1.00 93.75 98 GLY A N 1
ATOM 736 C CA . GLY A 1 98 ? -8.627 3.621 -0.305 1.00 93.75 98 GLY A CA 1
ATOM 737 C C . GLY A 1 98 ? -9.658 2.770 0.439 1.00 93.75 98 GLY A C 1
ATOM 738 O O . GLY A 1 98 ? -10.265 3.245 1.397 1.00 93.75 98 GLY A O 1
ATOM 739 N N . CYS A 1 99 ? -9.806 1.495 0.070 1.00 93.56 99 CYS A N 1
ATOM 740 C CA . CYS A 1 99 ? -10.655 0.549 0.795 1.00 93.56 99 CYS A CA 1
ATOM 741 C C . CYS A 1 99 ? -10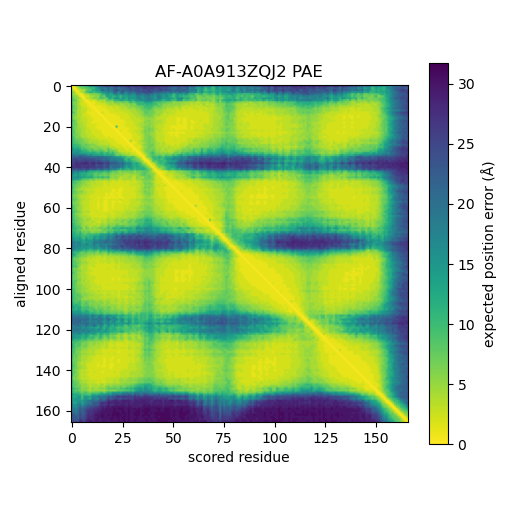.177 0.345 2.238 1.00 93.56 99 CYS A C 1
ATOM 743 O O . CYS A 1 99 ? -10.994 0.394 3.156 1.00 93.56 99 CYS A O 1
ATOM 745 N N . ALA A 1 100 ? -8.869 0.166 2.457 1.00 92.62 100 ALA A N 1
ATOM 746 C CA . ALA A 1 100 ? -8.313 0.026 3.801 1.00 92.62 100 ALA A CA 1
ATOM 747 C C . ALA A 1 100 ? -8.589 1.272 4.659 1.00 92.62 100 ALA A C 1
ATOM 749 O O . ALA A 1 100 ? -9.092 1.140 5.770 1.00 92.62 100 ALA A O 1
ATOM 750 N N . ILE A 1 101 ? -8.351 2.472 4.116 1.00 93.88 101 ILE A N 1
ATOM 751 C CA . ILE A 1 101 ? -8.631 3.758 4.778 1.00 93.88 101 ILE A CA 1
ATOM 752 C C . ILE A 1 101 ? -10.123 3.907 5.100 1.00 93.88 101 ILE A C 1
ATOM 754 O O . ILE A 1 101 ? -10.482 4.273 6.215 1.00 93.88 101 ILE A O 1
ATOM 758 N N . GLY A 1 102 ? -11.009 3.615 4.145 1.00 90.88 102 GLY A N 1
ATOM 759 C CA . GLY A 1 102 ? -12.454 3.726 4.353 1.00 90.88 102 GLY A CA 1
ATOM 760 C C . GLY A 1 102 ? -12.945 2.814 5.478 1.00 90.88 102 GLY A C 1
ATOM 761 O O . GLY A 1 102 ? -13.698 3.250 6.350 1.00 90.88 102 GLY A O 1
ATOM 762 N N . MET A 1 103 ? -12.461 1.570 5.508 1.00 89.44 103 MET A N 1
ATOM 763 C CA . MET A 1 103 ? -12.828 0.610 6.549 1.00 89.44 103 MET A CA 1
ATOM 764 C C . MET A 1 103 ? -12.241 0.969 7.915 1.00 89.44 103 MET A C 1
ATOM 766 O O . MET A 1 103 ? -12.928 0.800 8.922 1.00 89.44 103 MET A O 1
ATOM 770 N N . THR A 1 104 ? -11.013 1.495 7.981 1.00 88.44 104 THR A N 1
ATOM 771 C CA . THR A 1 104 ? -10.433 1.912 9.264 1.00 88.44 104 THR A CA 1
ATOM 772 C C . THR A 1 104 ? -11.100 3.158 9.825 1.00 88.44 104 THR A C 1
ATOM 774 O O . THR A 1 104 ? -11.331 3.217 11.033 1.00 88.44 104 T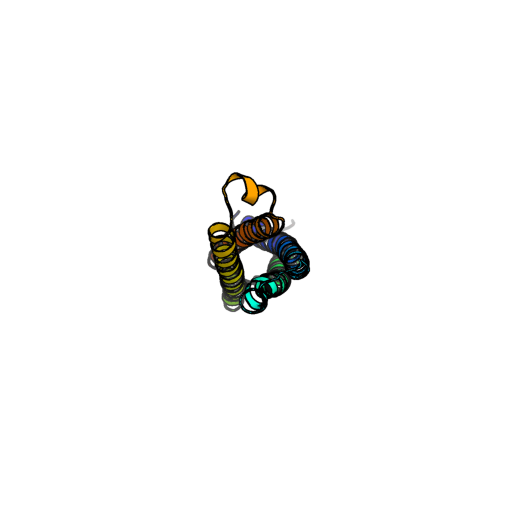HR A O 1
ATOM 777 N N . ILE A 1 105 ? -11.485 4.118 8.979 1.00 88.56 105 ILE A N 1
ATOM 778 C CA . ILE A 1 105 ? -12.268 5.293 9.392 1.00 88.56 105 ILE A CA 1
ATOM 779 C C . ILE A 1 105 ? -13.631 4.851 9.927 1.00 88.56 105 ILE A C 1
ATOM 781 O O . ILE A 1 105 ? -14.033 5.290 11.004 1.00 88.56 105 ILE A O 1
ATOM 785 N N . TRP A 1 106 ? -14.312 3.943 9.222 1.00 86.75 106 TRP A N 1
ATOM 786 C CA . TRP A 1 106 ? -15.582 3.382 9.683 1.00 86.75 106 TRP A CA 1
ATOM 787 C C . TRP A 1 106 ? -15.436 2.686 11.045 1.00 86.75 106 TRP A C 1
ATOM 789 O O . TRP A 1 106 ? -16.176 2.989 11.980 1.00 86.75 106 TRP A O 1
ATOM 799 N N . GLY A 1 107 ? -14.432 1.814 11.196 1.00 81.75 107 GLY A N 1
ATOM 800 C CA . GLY A 1 107 ? -14.133 1.144 12.466 1.00 81.75 107 GLY A CA 1
ATOM 801 C C . GLY A 1 107 ? -13.767 2.112 13.594 1.00 81.75 107 GLY A C 1
ATOM 802 O O . GLY A 1 107 ? -14.149 1.908 14.746 1.00 81.75 107 GLY A O 1
ATOM 803 N N . SER A 1 108 ? -13.068 3.199 13.272 1.00 82.12 108 SER A N 1
ATOM 804 C CA . SER A 1 108 ? -12.715 4.244 14.237 1.00 82.12 108 SER A CA 1
ATOM 805 C C . SER A 1 108 ? -13.958 4.995 14.707 1.00 82.12 108 SER A C 1
ATOM 807 O O . SER A 1 108 ? -14.126 5.205 15.904 1.00 82.12 108 SER A O 1
ATOM 809 N N . PHE A 1 109 ? -14.867 5.342 13.794 1.00 82.81 109 PHE A N 1
ATOM 810 C CA . PHE A 1 109 ? -16.113 6.033 14.123 1.00 82.81 109 PHE A CA 1
ATOM 811 C C . PHE A 1 109 ? -17.002 5.222 15.077 1.00 82.81 109 PHE A C 1
ATOM 813 O O . PHE A 1 109 ? -17.518 5.770 16.050 1.00 82.81 109 PHE A O 1
ATOM 820 N N . GLU A 1 110 ? -17.126 3.912 14.859 1.00 78.50 110 GLU A N 1
ATOM 821 C CA . GLU A 1 110 ? -17.879 3.025 15.759 1.00 78.50 110 GLU A CA 1
ATOM 822 C C . GLU A 1 110 ? -17.236 2.920 17.154 1.00 78.50 110 GLU A C 1
ATOM 824 O O . GLU A 1 110 ? -17.927 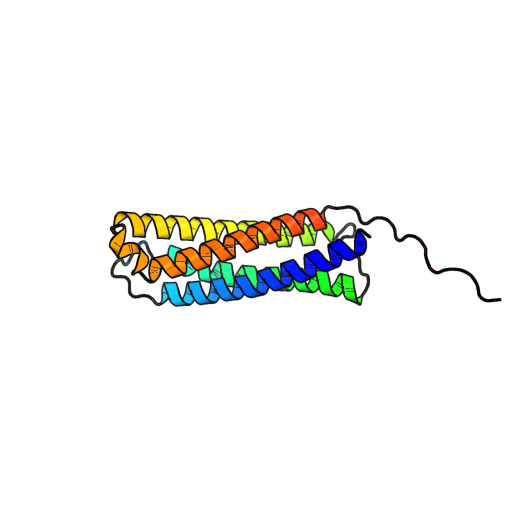2.968 18.176 1.00 78.50 110 GLU A O 1
ATOM 829 N N . ASN A 1 111 ? -15.902 2.875 17.226 1.00 75.00 111 ASN A N 1
ATOM 830 C CA . ASN A 1 111 ? -15.193 2.919 18.506 1.00 75.00 111 ASN A CA 1
ATOM 831 C C . ASN A 1 111 ? -15.390 4.255 19.235 1.00 75.00 111 ASN A C 1
ATOM 833 O O . ASN A 1 111 ? -15.545 4.269 20.455 1.00 75.00 111 ASN A O 1
ATOM 837 N N . LEU A 1 112 ? -15.425 5.378 18.515 1.00 78.00 112 LEU A N 1
ATOM 838 C CA . LEU A 1 112 ? -15.617 6.703 19.109 1.00 78.00 112 LEU A CA 1
ATOM 839 C C . LEU A 1 112 ? -17.022 6.893 19.698 1.00 78.00 112 LEU A C 1
ATOM 841 O O . LEU A 1 112 ? -17.152 7.534 20.735 1.00 78.00 112 LEU A O 1
ATOM 845 N N . LYS A 1 113 ? -18.067 6.298 19.106 1.00 77.88 113 LYS A N 1
ATOM 846 C CA . LYS A 1 113 ? -19.439 6.366 19.651 1.00 77.88 113 LYS A CA 1
ATOM 847 C C . LYS A 1 113 ? -19.577 5.739 21.040 1.00 77.88 113 LYS A C 1
ATOM 849 O O . LYS A 1 113 ? -20.452 6.130 21.804 1.00 77.88 113 LYS A O 1
ATOM 854 N N . SER A 1 114 ? -18.744 4.747 21.344 1.00 69.62 114 SER A N 1
ATOM 855 C CA . SER A 1 114 ? -18.820 3.937 22.565 1.00 69.62 114 SER A CA 1
ATOM 856 C C . SER A 1 114 ? -17.720 4.264 23.582 1.00 69.62 114 SER A C 1
ATOM 858 O O . SER A 1 114 ? -17.561 3.541 24.568 1.00 69.62 114 SER A O 1
ATOM 860 N N . SER A 1 115 ? -16.935 5.324 23.355 1.00 69.44 115 SER A N 1
ATOM 861 C CA . SER A 1 115 ? -15.746 5.640 24.157 1.00 69.44 115 SER A CA 1
ATOM 862 C C . SER A 1 115 ? -15.680 7.109 24.563 1.00 69.44 115 SER A C 1
ATOM 864 O O . SER A 1 115 ? -16.104 7.995 23.828 1.00 69.44 115 SER A O 1
ATOM 866 N N . THR A 1 116 ? -15.078 7.376 25.719 1.00 73.50 116 THR A N 1
ATOM 867 C CA . THR A 1 116 ? -14.704 8.727 26.164 1.00 73.50 116 THR A CA 1
ATOM 868 C C . THR A 1 116 ? -13.262 9.051 25.763 1.00 73.50 116 THR A C 1
ATOM 870 O O . THR A 1 116 ? -12.449 8.145 25.580 1.00 73.50 116 THR A O 1
ATOM 873 N N . ALA A 1 117 ? -12.910 10.339 25.671 1.00 68.12 117 ALA A N 1
ATOM 874 C CA . ALA A 1 117 ? -11.557 10.795 25.312 1.00 68.12 117 ALA A CA 1
ATOM 875 C C . ALA A 1 117 ? -10.437 10.130 26.140 1.00 68.12 117 ALA A C 1
ATOM 877 O O . ALA A 1 117 ? -9.407 9.750 25.590 1.00 68.12 117 ALA A O 1
ATOM 878 N N . GLU A 1 118 ? -10.666 9.920 27.440 1.00 67.06 118 GLU A N 1
ATOM 879 C CA . GLU A 1 118 ? -9.698 9.310 28.364 1.00 67.06 118 GLU A CA 1
ATOM 880 C C . GLU A 1 118 ? -9.500 7.801 28.152 1.00 67.06 118 GLU A C 1
ATOM 882 O O . GLU A 1 118 ? -8.437 7.266 28.457 1.00 67.06 118 GLU A O 1
ATOM 887 N N . THR A 1 119 ? -10.498 7.102 27.602 1.00 71.69 119 THR A N 1
ATOM 888 C CA . THR A 1 119 ? -10.460 5.640 27.425 1.00 71.69 119 THR A CA 1
ATOM 889 C C . THR A 1 119 ? -9.998 5.218 26.031 1.00 71.69 119 THR A C 1
ATOM 891 O O . THR A 1 119 ? -9.550 4.088 25.852 1.00 71.69 119 THR A O 1
ATOM 894 N N . ILE A 1 120 ? -10.041 6.119 25.043 1.00 69.69 120 ILE A N 1
ATOM 895 C CA . ILE A 1 120 ? -9.682 5.827 23.644 1.00 69.69 120 ILE A CA 1
ATOM 896 C C . ILE A 1 120 ? -8.209 5.434 23.492 1.00 69.69 120 ILE A C 1
ATOM 898 O O . ILE A 1 120 ? -7.909 4.464 22.800 1.00 69.69 120 ILE A O 1
ATOM 902 N N . ALA A 1 121 ? -7.292 6.132 24.171 1.00 68.06 121 ALA A N 1
ATOM 903 C CA . ALA A 1 121 ? -5.857 5.840 24.091 1.00 68.06 121 ALA A CA 1
ATOM 904 C C . ALA A 1 121 ? -5.482 4.464 24.676 1.00 68.06 121 ALA A C 1
ATOM 906 O O . ALA A 1 121 ? -4.410 3.940 24.388 1.00 68.06 121 ALA A O 1
ATOM 907 N N . GLN A 1 122 ? -6.365 3.875 25.487 1.00 70.81 122 GLN A N 1
ATOM 908 C CA . GLN A 1 122 ? -6.163 2.576 26.129 1.00 70.81 122 GLN A CA 1
ATOM 909 C C . GLN A 1 122 ? -6.827 1.424 25.358 1.00 70.81 122 GLN A C 1
ATOM 911 O O . GLN A 1 122 ? -6.668 0.265 25.741 1.00 70.81 122 GLN A O 1
ATOM 916 N N . LYS A 1 123 ? -7.561 1.708 24.268 1.00 73.56 123 LYS A N 1
ATOM 917 C CA . LYS A 1 123 ? -8.209 0.677 23.450 1.00 73.56 123 LYS A CA 1
ATOM 918 C C . LYS A 1 123 ? -7.244 0.150 22.378 1.00 73.56 123 LYS A C 1
ATOM 920 O O . LYS A 1 123 ? -6.918 0.896 21.452 1.00 73.56 123 LYS A O 1
ATOM 925 N N . PRO A 1 124 ? -6.830 -1.131 22.436 1.00 75.56 124 PRO A N 1
ATOM 926 C CA . PRO A 1 124 ? -5.911 -1.708 21.451 1.00 75.56 124 PRO A CA 1
ATOM 927 C C . PRO A 1 124 ? -6.485 -1.650 20.029 1.00 75.56 124 PRO A C 1
ATOM 929 O O . PRO A 1 124 ? -5.755 -1.357 19.087 1.00 75.56 124 PRO A O 1
ATOM 932 N N . ASP A 1 125 ? -7.802 -1.820 19.884 1.00 76.12 125 ASP A N 1
ATOM 933 C CA . ASP A 1 125 ? -8.543 -1.668 18.629 1.00 76.12 125 ASP A CA 1
ATOM 934 C C . ASP A 1 125 ? -8.229 -0.345 17.917 1.00 76.12 125 ASP A C 1
ATOM 936 O O . ASP A 1 125 ? -7.982 -0.326 16.714 1.00 76.12 125 ASP A O 1
ATOM 940 N N . PHE A 1 126 ? -8.190 0.763 18.661 1.00 77.44 126 PHE A N 1
ATOM 941 C CA . PHE A 1 126 ? -7.961 2.090 18.095 1.00 77.44 126 PHE A CA 1
ATOM 942 C C . PHE A 1 126 ? -6.513 2.274 17.621 1.00 77.44 126 PHE A C 1
ATOM 944 O O . PHE A 1 126 ? -6.275 2.888 16.582 1.00 77.44 126 PHE A O 1
ATOM 951 N N . ILE A 1 127 ? -5.549 1.684 18.334 1.00 83.25 127 ILE A N 1
ATOM 952 C CA . ILE A 1 127 ? -4.125 1.727 17.977 1.00 83.25 127 ILE A CA 1
ATOM 953 C C . ILE A 1 127 ? -3.882 0.997 16.650 1.00 83.25 127 ILE A C 1
ATOM 955 O O . ILE A 1 127 ? -3.246 1.558 15.757 1.00 83.25 127 ILE A O 1
ATOM 959 N N . TYR A 1 128 ? -4.434 -0.211 16.484 1.00 85.06 128 TYR A N 1
ATOM 960 C CA . TYR A 1 128 ? -4.308 -0.961 15.228 1.00 85.06 128 TYR A CA 1
ATOM 961 C C . TYR A 1 128 ? -4.983 -0.243 14.056 1.00 85.06 128 TYR A C 1
ATOM 963 O O . TYR A 1 128 ? -4.420 -0.170 12.967 1.00 85.06 128 TYR A O 1
ATOM 971 N N . LEU A 1 129 ? -6.170 0.334 14.267 1.00 86.38 129 LEU A N 1
ATOM 972 C CA . LEU A 1 129 ? -6.874 1.077 13.219 1.00 86.38 129 LEU A CA 1
ATOM 973 C C . LEU A 1 129 ? -6.086 2.311 12.751 1.00 86.38 129 LEU A C 1
ATOM 975 O O . LEU A 1 129 ? -6.051 2.584 11.550 1.00 86.38 129 LEU A O 1
ATOM 979 N N . ILE A 1 130 ? -5.420 3.019 13.670 1.00 87.19 130 ILE A N 1
ATOM 980 C CA . ILE A 1 130 ? -4.536 4.147 13.342 1.00 87.19 130 ILE A CA 1
ATOM 981 C C . ILE A 1 130 ? -3.302 3.686 12.561 1.00 87.19 130 ILE A C 1
ATOM 983 O O . ILE A 1 130 ? -2.948 4.334 11.574 1.00 87.19 130 ILE A O 1
ATOM 987 N N . GLY A 1 131 ? -2.659 2.589 12.974 1.00 88.38 131 GLY A N 1
ATOM 988 C CA . GLY A 1 131 ? -1.499 2.026 12.275 1.00 88.38 131 GLY A CA 1
ATOM 989 C C . GLY A 1 131 ? -1.829 1.674 10.824 1.00 88.38 131 GLY A C 1
ATOM 990 O O . GLY A 1 131 ? -1.203 2.193 9.892 1.00 88.38 131 GLY A O 1
ATOM 991 N N . ILE A 1 132 ? -2.912 0.915 10.627 1.00 91.69 132 ILE A N 1
ATOM 992 C CA . ILE A 1 132 ? -3.416 0.530 9.306 1.00 91.69 132 ILE A CA 1
ATOM 993 C C . ILE A 1 132 ? -3.757 1.775 8.484 1.00 91.69 132 ILE A C 1
ATOM 995 O O . ILE A 1 132 ? -3.398 1.848 7.306 1.00 91.69 132 ILE A O 1
ATOM 999 N N . TRP A 1 133 ? -4.440 2.759 9.077 1.00 92.38 133 TRP A N 1
ATOM 1000 C CA . TRP A 1 133 ? -4.798 4.009 8.406 1.00 92.38 133 TRP A CA 1
ATOM 1001 C C . TRP A 1 133 ? -3.561 4.766 7.911 1.00 92.38 133 TRP A C 1
ATOM 1003 O O . TRP A 1 133 ? -3.488 5.117 6.731 1.00 92.38 133 TRP A O 1
ATOM 1013 N N . PHE A 1 134 ? -2.565 4.957 8.777 1.00 93.06 134 PHE A N 1
ATOM 1014 C CA . PHE A 1 134 ? -1.340 5.681 8.451 1.00 93.06 134 PHE A CA 1
ATOM 1015 C C . PHE A 1 134 ? -0.535 4.982 7.347 1.00 93.06 134 PHE A C 1
ATOM 1017 O O . PHE A 1 134 ? -0.183 5.608 6.345 1.00 93.06 134 PHE A O 1
ATOM 1024 N N . MET A 1 135 ? -0.307 3.670 7.473 1.00 94.75 135 MET A N 1
ATOM 1025 C CA . MET A 1 135 ? 0.399 2.887 6.452 1.00 94.75 135 MET A CA 1
ATOM 1026 C C . MET A 1 135 ? -0.344 2.893 5.109 1.00 94.75 135 MET A C 1
ATOM 1028 O O . MET A 1 135 ? 0.277 3.047 4.053 1.00 94.75 135 MET A O 1
ATOM 1032 N N . SER A 1 136 ? -1.676 2.775 5.137 1.00 93.62 136 SER A N 1
ATOM 1033 C CA . SER A 1 136 ? -2.509 2.789 3.928 1.00 93.62 136 SER A CA 1
ATOM 1034 C C . SER A 1 136 ? -2.486 4.152 3.238 1.00 93.62 136 SER A C 1
ATOM 1036 O O . SER A 1 136 ? -2.431 4.212 2.011 1.00 93.62 136 SER A O 1
ATOM 1038 N N . MET A 1 137 ? -2.466 5.246 4.004 1.00 95.69 137 MET A N 1
ATOM 1039 C CA . MET A 1 137 ? -2.345 6.599 3.459 1.00 95.69 137 MET A CA 1
ATOM 1040 C C . MET A 1 137 ? -0.999 6.802 2.757 1.00 95.69 137 MET A C 1
ATOM 1042 O O . MET A 1 137 ? -0.961 7.348 1.653 1.00 95.69 137 MET A O 1
ATOM 1046 N N . ILE A 1 138 ? 0.100 6.308 3.337 1.00 95.12 138 ILE A N 1
ATOM 1047 C CA . ILE A 1 138 ? 1.405 6.374 2.670 1.00 95.12 138 ILE A CA 1
ATOM 1048 C C . ILE A 1 138 ? 1.401 5.532 1.389 1.00 95.12 138 ILE A C 1
ATOM 1050 O O . ILE A 1 138 ? 1.858 6.011 0.353 1.00 95.12 138 ILE A O 1
ATOM 1054 N N . CYS A 1 139 ? 0.832 4.323 1.411 1.00 94.88 139 CYS A N 1
ATOM 1055 C CA . CYS A 1 139 ? 0.705 3.497 0.205 1.00 94.88 139 CYS A CA 1
ATOM 1056 C C . CYS A 1 139 ? -0.096 4.198 -0.903 1.00 94.88 139 CYS A C 1
ATOM 1058 O O . CYS A 1 139 ? 0.320 4.162 -2.059 1.00 94.88 139 CYS A O 1
ATOM 1060 N N . ALA A 1 140 ? -1.185 4.896 -0.560 1.00 94.75 140 ALA A N 1
ATOM 1061 C CA . ALA A 1 140 ? -1.962 5.682 -1.517 1.00 94.75 140 ALA A CA 1
ATOM 1062 C C . ALA A 1 140 ? -1.131 6.815 -2.147 1.00 94.75 140 ALA A C 1
ATOM 1064 O O . ALA A 1 140 ? -1.157 7.002 -3.364 1.00 94.75 140 ALA A O 1
ATOM 1065 N N . ILE A 1 141 ? -0.347 7.540 -1.342 1.00 94.88 141 ILE A N 1
ATOM 1066 C CA . ILE A 1 141 ? 0.543 8.605 -1.833 1.00 94.88 141 ILE A CA 1
ATOM 1067 C C . ILE A 1 141 ? 1.620 8.024 -2.760 1.00 94.88 141 ILE A C 1
ATOM 1069 O O . ILE A 1 141 ? 1.853 8.553 -3.846 1.00 94.88 141 ILE A O 1
ATOM 1073 N N . LEU 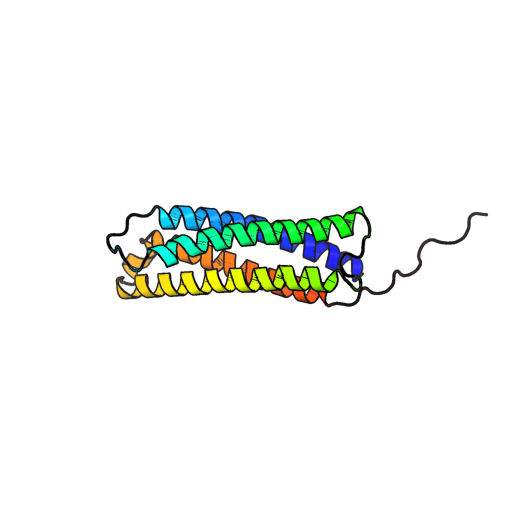A 1 142 ? 2.256 6.915 -2.373 1.00 92.88 142 LEU A N 1
ATOM 1074 C CA . LEU A 1 142 ? 3.285 6.256 -3.184 1.00 92.88 142 LEU A CA 1
ATOM 1075 C C . LEU A 1 142 ? 2.721 5.706 -4.499 1.00 92.88 142 LEU A C 1
ATOM 1077 O O . LEU A 1 142 ? 3.384 5.811 -5.533 1.00 92.88 142 LEU A O 1
ATOM 1081 N N . ALA A 1 143 ? 1.498 5.173 -4.479 1.00 92.12 143 ALA A N 1
ATOM 1082 C CA . ALA A 1 143 ? 0.796 4.727 -5.674 1.00 92.12 143 ALA A CA 1
ATOM 1083 C C . ALA A 1 143 ? 0.543 5.896 -6.640 1.00 92.12 143 ALA A C 1
ATOM 1085 O O . ALA A 1 143 ? 0.860 5.790 -7.824 1.00 92.12 143 ALA A O 1
ATOM 1086 N N . LEU A 1 144 ? 0.077 7.048 -6.141 1.00 91.25 144 LEU A N 1
ATOM 1087 C CA . LEU A 1 144 ? -0.098 8.259 -6.955 1.00 91.25 144 LEU A CA 1
ATOM 1088 C C . LEU A 1 144 ? 1.225 8.728 -7.572 1.00 91.25 144 LEU A C 1
ATOM 1090 O O . LEU A 1 144 ? 1.295 8.960 -8.779 1.00 91.25 144 LEU A O 1
ATOM 1094 N N . LEU A 1 145 ? 2.294 8.817 -6.773 1.00 89.00 145 LEU A N 1
ATOM 1095 C CA . LEU A 1 145 ? 3.625 9.198 -7.262 1.00 89.00 145 LEU A CA 1
ATOM 1096 C C . LEU A 1 145 ? 4.131 8.241 -8.353 1.00 89.00 145 LEU A C 1
ATOM 1098 O O . LEU A 1 145 ? 4.701 8.681 -9.352 1.00 89.00 145 LEU A O 1
ATOM 1102 N N . SER A 1 146 ? 3.879 6.943 -8.192 1.00 85.69 146 SER A N 1
ATOM 1103 C CA . SER A 1 146 ? 4.264 5.907 -9.155 1.00 85.69 146 SER A CA 1
ATOM 1104 C C . SER A 1 146 ? 3.437 5.964 -10.442 1.00 85.69 146 SER A C 1
ATOM 1106 O O . SER A 1 146 ? 3.994 5.783 -11.524 1.00 85.69 146 SER A O 1
ATOM 1108 N N . MET A 1 147 ? 2.140 6.294 -10.360 1.00 86.00 147 MET A N 1
ATOM 1109 C CA . MET A 1 147 ? 1.308 6.574 -11.540 1.00 86.00 147 MET A CA 1
ATOM 1110 C C . MET A 1 147 ? 1.860 7.761 -12.332 1.00 86.00 147 MET A C 1
ATOM 1112 O O . MET A 1 147 ? 2.045 7.653 -13.543 1.00 86.00 147 MET A O 1
ATOM 1116 N N . PHE A 1 148 ? 2.184 8.873 -11.660 1.00 82.94 148 PHE A N 1
ATOM 1117 C CA . PHE A 1 148 ? 2.779 10.036 -12.324 1.00 82.94 148 PHE A CA 1
ATOM 1118 C C . PHE A 1 148 ? 4.123 9.693 -12.970 1.00 82.94 148 PHE A C 1
ATOM 1120 O O . PHE A 1 148 ? 4.364 10.058 -14.120 1.00 82.94 148 PHE A O 1
ATOM 1127 N N . ALA A 1 149 ? 4.979 8.939 -12.276 1.00 77.81 149 ALA A N 1
ATOM 1128 C CA . ALA A 1 149 ? 6.253 8.488 -12.828 1.00 77.81 149 ALA A CA 1
ATOM 1129 C C . ALA A 1 149 ? 6.086 7.587 -14.064 1.00 77.81 149 ALA A C 1
ATOM 1131 O O . ALA A 1 149 ? 6.891 7.685 -14.994 1.00 77.81 149 ALA A O 1
ATOM 1132 N N . GLY A 1 150 ? 5.036 6.760 -14.093 1.00 71.56 150 GLY A N 1
ATOM 1133 C CA . GLY A 1 150 ? 4.663 5.929 -15.239 1.00 71.56 150 GLY A CA 1
ATOM 1134 C C . GLY A 1 150 ? 4.198 6.730 -16.461 1.00 71.56 150 GLY A C 1
ATOM 1135 O O . GLY 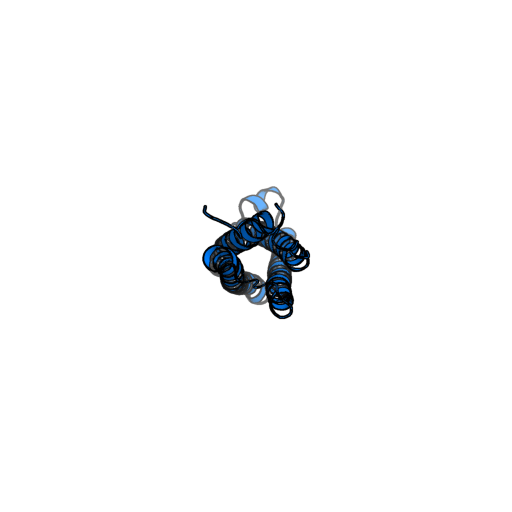A 1 150 ? 4.489 6.329 -17.585 1.00 71.56 150 GLY A O 1
ATOM 1136 N N . CYS A 1 151 ? 3.539 7.876 -16.255 1.00 72.75 151 CYS A N 1
ATOM 1137 C CA . CYS A 1 151 ? 3.020 8.737 -17.328 1.00 72.75 151 CYS A CA 1
ATOM 1138 C C . CYS A 1 151 ? 4.048 9.716 -17.911 1.00 72.75 151 CYS A C 1
ATOM 1140 O O . CYS A 1 151 ? 3.837 10.258 -18.996 1.00 72.75 151 CYS A O 1
ATOM 1142 N N . LEU A 1 152 ? 5.145 9.997 -17.204 1.00 67.81 152 LEU A N 1
ATOM 1143 C CA . LEU A 1 152 ? 6.160 10.919 -17.708 1.00 67.81 152 LEU A CA 1
ATOM 1144 C C . LEU A 1 152 ? 6.845 10.322 -18.955 1.00 67.81 152 LEU A C 1
ATOM 1146 O O . LEU A 1 152 ? 7.264 9.160 -18.909 1.00 67.81 152 LEU A O 1
ATOM 1150 N N . PRO A 1 153 ? 7.070 11.096 -20.032 1.00 56.59 153 PRO A N 1
ATOM 1151 C CA . PRO A 1 153 ? 7.840 10.637 -21.185 1.00 56.59 153 PRO A CA 1
ATOM 1152 C C . PRO A 1 153 ? 9.288 10.365 -20.770 1.00 56.59 153 PRO A C 1
ATOM 1154 O O . PRO A 1 153 ? 9.850 11.036 -19.899 1.00 56.59 153 PRO A O 1
ATOM 1157 N N . ILE A 1 154 ? 9.888 9.306 -21.306 1.00 56.31 154 ILE A N 1
ATOM 1158 C CA . ILE A 1 154 ? 11.319 9.049 -21.137 1.00 56.31 154 ILE A CA 1
ATOM 1159 C C . ILE A 1 154 ? 12.017 9.968 -22.137 1.00 56.31 154 ILE A C 1
ATOM 1161 O O . ILE A 1 154 ? 11.818 9.805 -23.337 1.00 56.31 154 ILE A O 1
ATOM 1165 N N . GLY A 1 155 ? 12.776 10.959 -21.653 1.00 46.59 155 GLY A N 1
ATOM 1166 C CA . GLY A 1 155 ? 13.683 11.705 -22.524 1.00 46.59 155 GLY A CA 1
ATOM 1167 C C . GLY A 1 155 ? 14.559 10.704 -23.269 1.00 46.59 155 GLY A C 1
ATOM 1168 O O . GLY A 1 155 ? 15.061 9.767 -22.640 1.00 46.59 155 GLY A O 1
ATOM 1169 N N . SER A 1 156 ? 14.658 10.851 -24.591 1.00 41.19 156 SER A N 1
ATOM 1170 C CA . SER A 1 156 ? 15.489 9.995 -25.434 1.00 41.19 156 SER A CA 1
ATOM 1171 C C . SER A 1 156 ? 16.872 9.841 -24.801 1.00 41.19 156 SER A C 1
ATOM 1173 O O . SER A 1 156 ? 17.366 10.814 -24.216 1.00 41.19 156 SER A O 1
ATOM 1175 N N . PRO A 1 157 ? 17.487 8.645 -24.858 1.00 43.62 157 PRO A N 1
ATOM 1176 C CA . PRO A 1 157 ? 18.886 8.527 -24.487 1.00 43.62 157 PRO A CA 1
ATOM 1177 C C . PRO A 1 157 ? 19.642 9.596 -25.278 1.00 43.62 157 PRO A C 1
ATOM 1179 O O . PRO A 1 157 ? 19.545 9.646 -26.501 1.00 43.62 157 PRO A O 1
ATOM 1182 N N . SER A 1 158 ? 20.303 10.514 -24.577 1.00 41.75 158 SER A N 1
ATOM 1183 C CA . SER A 1 158 ? 21.413 11.229 -25.182 1.00 41.75 158 SER A CA 1
ATOM 1184 C C . SER A 1 158 ? 22.400 10.141 -25.579 1.00 41.75 158 SER A C 1
ATOM 1186 O O . SER A 1 158 ? 22.816 9.367 -24.715 1.00 41.75 158 SER A O 1
ATOM 1188 N N . GLU A 1 159 ? 22.662 10.022 -26.876 1.00 41.31 159 GLU A N 1
ATOM 1189 C CA . GLU A 1 159 ? 23.764 9.239 -27.416 1.00 41.31 159 GLU A CA 1
ATOM 1190 C C . GLU A 1 159 ? 25.055 9.733 -26.753 1.00 41.31 159 GLU A C 1
ATOM 1192 O O . GLU A 1 159 ? 25.653 10.718 -27.166 1.00 41.31 159 GLU A O 1
ATOM 1197 N N . GLU A 1 160 ? 25.453 9.088 -25.667 1.00 47.88 160 GLU A N 1
ATOM 1198 C CA . GLU A 1 160 ? 26.834 9.055 -25.219 1.00 47.88 160 GLU A CA 1
ATOM 1199 C C . GLU A 1 160 ? 27.209 7.580 -25.219 1.00 47.88 160 GLU A C 1
ATOM 1201 O O . GLU A 1 160 ? 26.840 6.847 -24.305 1.00 47.88 160 GLU A O 1
ATOM 1206 N N . GLU A 1 161 ? 27.812 7.166 -26.336 1.00 44.66 161 GLU A N 1
ATOM 1207 C CA . GLU A 1 161 ? 28.826 6.111 -26.510 1.00 44.66 161 GLU A CA 1
ATOM 1208 C C . GLU A 1 161 ? 28.677 5.461 -27.896 1.00 44.66 161 GLU A C 1
ATOM 1210 O O . GLU A 1 161 ? 28.103 4.385 -28.062 1.00 44.66 161 GLU A O 1
ATOM 1215 N N . GLY A 1 162 ? 29.213 6.151 -28.904 1.00 38.25 162 GLY A N 1
ATOM 1216 C CA . GLY A 1 162 ? 29.485 5.633 -30.241 1.00 38.25 162 GLY A CA 1
ATOM 1217 C C . GLY A 1 162 ? 30.517 6.526 -30.935 1.00 38.25 162 GLY A C 1
ATOM 1218 O O . GLY A 1 162 ? 30.291 7.727 -31.029 1.00 38.25 162 GLY A O 1
ATOM 1219 N N . ASP A 1 163 ? 31.605 5.906 -31.394 1.00 37.56 163 ASP A N 1
ATOM 1220 C CA . ASP A 1 163 ? 32.743 6.412 -32.186 1.00 37.56 163 ASP A CA 1
ATOM 1221 C C . ASP A 1 163 ? 33.850 7.211 -31.474 1.00 37.56 163 ASP A C 1
ATOM 1223 O O . ASP A 1 163 ? 33.604 8.212 -30.816 1.00 37.56 163 ASP A O 1
ATOM 1227 N N . GLU A 1 164 ? 35.141 6.887 -31.583 1.00 39.91 164 GLU A N 1
ATOM 1228 C CA . GLU A 1 164 ? 35.880 5.789 -32.222 1.00 39.91 164 GLU A CA 1
ATOM 1229 C C . GLU A 1 164 ? 37.262 5.763 -31.551 1.00 39.91 164 GLU A C 1
ATOM 1231 O O . GLU A 1 164 ? 37.830 6.808 -31.223 1.00 39.91 164 GLU A O 1
ATOM 1236 N N . GLY A 1 165 ? 37.822 4.571 -31.350 1.00 40.69 165 GLY A N 1
ATOM 1237 C CA . GLY A 1 165 ? 39.256 4.462 -31.142 1.00 40.69 165 GLY A CA 1
ATOM 1238 C C . GLY A 1 165 ? 39.986 4.721 -32.454 1.00 40.69 165 GLY A C 1
ATOM 1239 O O . GLY A 1 165 ? 39.692 4.034 -33.423 1.00 40.69 165 GLY A O 1
ATOM 1240 N N . TYR A 1 166 ? 40.950 5.641 -32.433 1.00 39.12 166 TYR A N 1
ATOM 1241 C CA . TYR A 1 166 ? 42.217 5.601 -33.172 1.00 39.12 166 TYR A CA 1
ATOM 1242 C C . TYR A 1 166 ? 43.265 6.412 -32.407 1.00 39.12 166 TYR A C 1
ATOM 1244 O O . TYR A 1 166 ? 42.940 7.539 -31.970 1.00 39.12 166 TYR A O 1
#